Protein AF-A0A3D1R544-F1 (afdb_monomer_lite)

Structure (mmCIF, N/CA/C/O backbone):
data_AF-A0A3D1R544-F1
#
_entry.id   AF-A0A3D1R54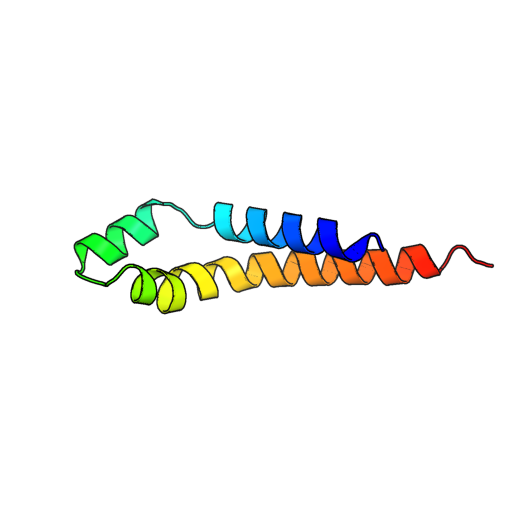4-F1
#
loop_
_atom_site.group_PDB
_atom_site.id
_atom_site.type_symbol
_atom_site.label_atom_id
_atom_site.label_alt_id
_atom_site.label_comp_id
_atom_site.label_asym_id
_atom_site.label_entity_id
_atom_site.label_seq_id
_atom_site.pdbx_PDB_ins_code
_atom_site.Cartn_x
_atom_site.Cartn_y
_atom_site.Cartn_z
_atom_site.occupancy
_atom_site.B_iso_or_equiv
_atom_site.auth_seq_id
_atom_site.auth_comp_id
_atom_site.auth_asym_id
_atom_site.auth_atom_id
_atom_site.pdbx_PDB_model_num
ATOM 1 N N . LEU A 1 1 ? 16.036 5.845 -18.969 1.00 58.53 1 LEU A N 1
ATOM 2 C CA . LEU A 1 1 ? 15.977 6.794 -17.825 1.00 58.53 1 LEU A CA 1
ATOM 3 C C . LEU A 1 1 ? 14.542 7.165 -17.391 1.00 58.53 1 LEU A C 1
ATOM 5 O O . LEU A 1 1 ? 14.391 7.819 -16.368 1.00 58.53 1 LEU A O 1
ATOM 9 N N . LEU A 1 2 ? 13.490 6.738 -18.110 1.00 72.25 2 LEU A N 1
ATOM 10 C CA . LEU A 1 2 ? 12.089 7.126 -17.844 1.00 72.25 2 LEU A CA 1
ATOM 11 C C . LEU A 1 2 ? 11.354 6.248 -16.805 1.00 72.25 2 LEU A C 1
ATOM 13 O O . LEU A 1 2 ? 10.276 6.603 -16.340 1.00 72.25 2 LEU A O 1
ATOM 17 N N . LEU A 1 3 ? 11.961 5.138 -16.378 1.00 77.06 3 LEU A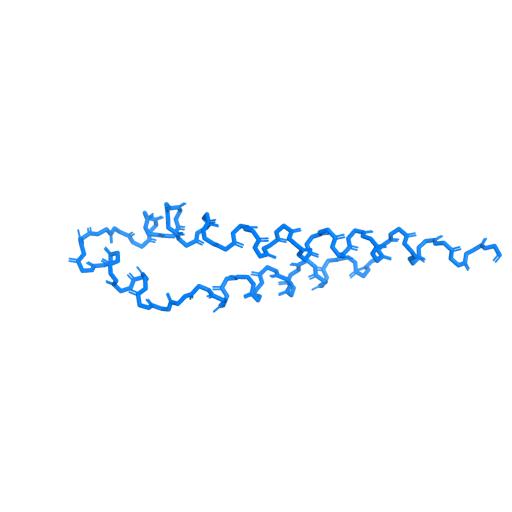 N 1
ATOM 18 C CA . LEU A 1 3 ? 11.414 4.222 -15.365 1.00 77.06 3 LEU A CA 1
ATOM 19 C C . LEU A 1 3 ? 11.239 4.867 -13.982 1.00 77.06 3 LEU A C 1
ATOM 21 O O . LEU A 1 3 ? 10.222 4.670 -13.322 1.00 77.06 3 LEU A O 1
ATOM 25 N N . LEU A 1 4 ? 12.230 5.649 -13.546 1.00 84.25 4 LEU A N 1
ATOM 26 C CA . LEU A 1 4 ? 12.287 6.253 -12.211 1.00 84.25 4 LEU A CA 1
ATOM 27 C C . LEU A 1 4 ? 11.073 7.154 -11.901 1.00 84.25 4 LEU A C 1
ATOM 29 O O . LEU A 1 4 ? 10.408 6.913 -10.891 1.00 84.25 4 LEU A O 1
ATOM 33 N N . PRO A 1 5 ? 10.711 8.144 -12.746 1.00 87.50 5 PRO A N 1
ATOM 34 C CA . PRO A 1 5 ? 9.539 8.980 -12.487 1.00 87.50 5 PRO A CA 1
ATOM 35 C C . PRO A 1 5 ? 8.219 8.196 -12.521 1.00 87.50 5 PRO A C 1
ATOM 37 O O . PRO A 1 5 ? 7.320 8.509 -11.740 1.00 87.50 5 PRO A O 1
ATOM 40 N N . MET A 1 6 ? 8.107 7.156 -13.357 1.00 85.25 6 MET A N 1
ATOM 41 C CA . MET A 1 6 ? 6.904 6.320 -13.444 1.00 85.25 6 MET A CA 1
ATOM 42 C C . MET A 1 6 ? 6.682 5.518 -12.155 1.00 85.25 6 MET A C 1
ATOM 44 O O . MET A 1 6 ? 5.584 5.517 -11.596 1.00 85.25 6 MET A O 1
ATOM 48 N N . VAL A 1 7 ? 7.746 4.895 -11.638 1.00 86.75 7 VAL A N 1
ATOM 49 C CA . VAL A 1 7 ? 7.713 4.144 -10.374 1.00 86.75 7 VAL A CA 1
ATOM 50 C C . VAL A 1 7 ? 7.380 5.068 -9.201 1.00 86.75 7 VAL A C 1
ATOM 52 O O . VAL A 1 7 ? 6.551 4.718 -8.361 1.00 86.75 7 VAL A O 1
ATOM 55 N N . ILE A 1 8 ? 7.960 6.273 -9.154 1.00 90.00 8 ILE A N 1
ATOM 56 C CA . ILE A 1 8 ? 7.649 7.264 -8.112 1.00 90.00 8 ILE A CA 1
ATOM 57 C C . ILE A 1 8 ? 6.179 7.701 -8.185 1.00 90.00 8 ILE A C 1
ATOM 59 O O . ILE A 1 8 ? 5.523 7.825 -7.148 1.00 90.00 8 ILE A O 1
ATOM 63 N N . LEU A 1 9 ? 5.652 7.959 -9.387 1.00 90.19 9 LEU A N 1
ATOM 64 C CA . LEU A 1 9 ? 4.261 8.375 -9.563 1.00 90.19 9 LEU A CA 1
ATOM 65 C C . LEU A 1 9 ? 3.297 7.267 -9.134 1.00 90.19 9 LEU A C 1
ATOM 67 O O . LEU A 1 9 ? 2.427 7.516 -8.305 1.00 90.19 9 LEU A O 1
ATOM 71 N N . SER A 1 10 ? 3.516 6.040 -9.610 1.00 89.00 10 SER A N 1
ATOM 72 C CA . SER A 1 10 ? 2.742 4.870 -9.188 1.00 89.00 10 SER A CA 1
ATOM 73 C C . SER A 1 10 ? 2.784 4.672 -7.674 1.00 89.00 10 SER A C 1
ATOM 75 O O . SER A 1 10 ? 1.746 4.425 -7.063 1.00 89.00 10 SER A O 1
ATOM 77 N N . SER A 1 11 ? 3.958 4.826 -7.058 1.00 90.06 11 SER A N 1
ATOM 78 C CA . SER A 1 11 ? 4.107 4.659 -5.612 1.00 90.06 11 SER A CA 1
ATOM 79 C C . SER A 1 11 ? 3.320 5.710 -4.830 1.00 90.06 11 SER A C 1
ATOM 81 O O . SER A 1 11 ? 2.668 5.390 -3.838 1.00 90.06 11 SER A O 1
ATOM 83 N N . ARG A 1 12 ? 3.325 6.969 -5.291 1.00 91.75 12 ARG A N 1
ATOM 84 C CA . ARG A 1 12 ? 2.522 8.041 -4.682 1.00 91.75 12 ARG A CA 1
ATOM 85 C C . ARG A 1 12 ? 1.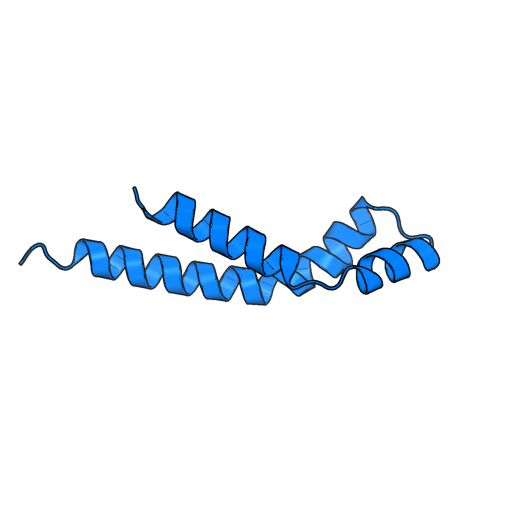028 7.817 -4.833 1.00 91.75 12 ARG A C 1
ATOM 87 O O . ARG A 1 12 ? 0.308 8.009 -3.859 1.00 91.75 12 ARG A O 1
ATOM 94 N N . GLU A 1 13 ? 0.573 7.430 -6.018 1.00 90.56 13 GLU A N 1
ATOM 95 C CA . GLU A 1 13 ? -0.847 7.175 -6.272 1.00 90.56 13 GLU A CA 1
ATOM 96 C C . GLU A 1 13 ? -1.349 5.985 -5.451 1.00 90.56 13 GLU A C 1
ATOM 98 O O . GLU A 1 13 ? -2.392 6.071 -4.811 1.00 90.56 13 GLU A O 1
ATOM 103 N N . ALA A 1 14 ? -0.554 4.919 -5.348 1.00 90.81 14 ALA A N 1
ATOM 104 C CA . ALA A 1 14 ? -0.877 3.772 -4.510 1.00 90.81 14 ALA A CA 1
ATOM 105 C C . ALA A 1 14 ? -0.974 4.129 -3.016 1.00 90.81 14 ALA A C 1
ATOM 107 O O . ALA A 1 14 ? -1.870 3.653 -2.324 1.00 90.81 14 ALA A O 1
ATOM 108 N N . LEU A 1 15 ? -0.085 4.992 -2.513 1.00 90.25 15 LEU A N 1
ATOM 109 C CA . LEU A 1 15 ? -0.158 5.488 -1.135 1.00 90.25 15 LEU A CA 1
ATOM 110 C C . LEU A 1 15 ? -1.336 6.449 -0.920 1.00 90.25 15 LEU A C 1
ATOM 112 O O . LEU A 1 15 ? -1.952 6.420 0.142 1.00 90.25 15 LEU A O 1
ATOM 116 N N . ARG A 1 16 ? -1.665 7.288 -1.910 1.00 90.25 16 ARG A N 1
ATOM 117 C CA . ARG A 1 16 ? -2.824 8.197 -1.872 1.00 90.25 16 ARG A CA 1
ATOM 118 C C . ARG A 1 16 ? -4.161 7.472 -1.943 1.00 90.25 16 ARG A C 1
ATOM 120 O O . ARG A 1 16 ? -5.134 7.974 -1.393 1.00 90.25 16 ARG A O 1
ATOM 127 N N . ALA A 1 17 ? -4.205 6.313 -2.594 1.00 89.38 17 ALA A N 1
ATOM 128 C CA . ALA A 1 17 ? -5.398 5.481 -2.662 1.00 89.38 17 ALA A CA 1
ATOM 129 C C . ALA A 1 17 ? -5.802 4.914 -1.290 1.00 89.38 17 ALA A C 1
ATOM 131 O O . ALA A 1 17 ? -6.956 4.529 -1.112 1.00 89.38 17 ALA A O 1
ATOM 132 N N . VAL A 1 18 ? -4.884 4.872 -0.312 1.00 90.00 18 VAL A N 1
ATOM 133 C CA . VAL A 1 18 ? -5.200 4.436 1.053 1.00 90.00 18 VAL A CA 1
ATOM 134 C C . VAL A 1 18 ? -5.990 5.537 1.779 1.00 90.00 18 VAL A C 1
ATOM 136 O O . VAL A 1 18 ? -5.453 6.628 1.993 1.00 90.00 18 VAL A O 1
ATOM 139 N N . PRO A 1 19 ? -7.237 5.272 2.217 1.00 90.56 19 PRO A N 1
ATOM 140 C CA . PRO A 1 19 ? -8.057 6.261 2.910 1.00 90.56 19 PRO A CA 1
ATOM 141 C C . PRO A 1 19 ? -7.418 6.737 4.218 1.00 90.56 19 PRO A C 1
ATOM 143 O O . PRO A 1 19 ? -6.921 5.933 5.014 1.00 90.56 19 PRO A O 1
ATOM 146 N N . LEU A 1 20 ? -7.504 8.043 4.494 1.00 89.00 20 LEU A N 1
ATOM 147 C CA . LEU A 1 20 ? -6.999 8.628 5.742 1.00 89.00 20 LEU A CA 1
ATOM 148 C C . LEU A 1 20 ? -7.671 8.016 6.982 1.00 89.00 20 LEU A C 1
ATOM 150 O O . LEU A 1 20 ? -7.002 7.799 7.991 1.00 89.00 20 LEU A O 1
ATOM 154 N N . SER A 1 21 ? -8.945 7.634 6.864 1.00 91.25 21 SER A N 1
ATOM 155 C CA . SER A 1 21 ? -9.756 7.017 7.920 1.00 91.25 21 SER A CA 1
ATOM 156 C C . SER A 1 21 ? -9.113 5.763 8.520 1.00 91.25 21 SER A C 1
ATOM 158 O O . SER A 1 21 ? -9.280 5.473 9.698 1.00 91.25 21 SER A O 1
ATOM 160 N N . ILE A 1 22 ? -8.327 5.023 7.733 1.00 88.81 22 ILE A N 1
ATOM 161 C CA . ILE A 1 22 ? -7.635 3.815 8.200 1.00 88.81 22 ILE A CA 1
ATOM 162 C C . ILE A 1 22 ? -6.441 4.175 9.089 1.00 88.81 22 ILE A C 1
ATOM 164 O O . ILE A 1 22 ? -6.151 3.482 10.065 1.00 88.81 22 ILE A O 1
ATOM 168 N N . ARG A 1 23 ? -5.761 5.288 8.791 1.00 87.38 23 ARG A N 1
ATOM 169 C CA . ARG A 1 23 ? -4.692 5.816 9.648 1.00 87.38 23 ARG A CA 1
ATOM 170 C C . ARG A 1 23 ? -5.277 6.349 10.951 1.00 87.38 23 ARG A C 1
ATOM 172 O O . ARG A 1 23 ? -4.724 6.074 12.007 1.00 87.38 23 ARG A O 1
ATOM 179 N N . GLU A 1 24 ? -6.408 7.044 10.881 1.00 89.88 24 GLU A N 1
ATOM 180 C CA . GLU A 1 24 ? -7.141 7.523 12.059 1.00 89.88 24 GLU A CA 1
ATOM 181 C C . GLU A 1 24 ? -7.624 6.363 12.937 1.00 89.88 24 GLU A C 1
ATOM 183 O O . GLU A 1 24 ? -7.430 6.405 14.149 1.00 89.88 24 GLU A O 1
ATOM 188 N N . ALA A 1 25 ? -8.136 5.283 12.338 1.00 90.38 25 ALA A N 1
ATOM 189 C CA . ALA A 1 25 ? -8.495 4.064 13.059 1.00 90.38 25 ALA A CA 1
ATOM 190 C C . ALA A 1 25 ? -7.283 3.422 13.758 1.00 90.38 25 ALA A C 1
ATOM 192 O O . ALA A 1 25 ? -7.387 3.028 14.917 1.00 90.38 25 ALA A O 1
ATOM 193 N N . CYS A 1 26 ? -6.112 3.369 13.105 1.00 88.94 26 CYS A N 1
ATOM 194 C CA . CYS A 1 26 ? -4.875 2.904 13.748 1.00 88.94 26 CYS A CA 1
ATOM 195 C C . CYS A 1 26 ? -4.538 3.734 14.998 1.00 88.94 26 CYS A C 1
ATOM 197 O O . CYS A 1 26 ? -4.206 3.166 16.036 1.00 88.94 26 CYS A O 1
ATOM 199 N N . PHE A 1 27 ? -4.651 5.063 14.914 1.00 90.75 27 PHE A N 1
ATOM 200 C CA . PHE A 1 27 ? -4.383 5.944 16.053 1.00 90.75 27 PHE A CA 1
ATOM 201 C C . PHE A 1 27 ? -5.432 5.818 17.159 1.00 90.75 27 PHE A C 1
ATOM 203 O O . PHE A 1 27 ? -5.066 5.809 18.331 1.00 90.75 27 PHE A O 1
ATOM 210 N N . ALA A 1 28 ? -6.710 5.660 16.808 1.00 91.25 28 ALA A N 1
ATOM 211 C CA . ALA A 1 28 ? -7.795 5.451 17.769 1.00 91.25 28 ALA A CA 1
ATOM 212 C C . ALA A 1 28 ? -7.639 4.137 18.554 1.00 91.25 28 ALA A C 1
ATOM 214 O O . ALA A 1 28 ? -8.015 4.060 19.719 1.00 91.25 28 ALA A O 1
ATOM 215 N N . LEU A 1 29 ? -7.032 3.121 17.935 1.00 90.19 29 LEU A N 1
ATOM 216 C CA . LEU A 1 29 ? -6.685 1.847 18.571 1.00 90.19 29 LEU A CA 1
ATOM 217 C C . LEU A 1 29 ? -5.377 1.909 19.387 1.00 90.19 29 LEU A C 1
ATOM 219 O O . LEU A 1 29 ? -4.955 0.895 19.938 1.00 90.19 29 LEU A O 1
ATOM 223 N N . GLY A 1 30 ? -4.719 3.072 19.461 1.00 89.81 30 GLY A N 1
ATOM 224 C CA . GLY A 1 30 ? -3.469 3.265 20.201 1.00 89.81 30 GLY A CA 1
ATOM 225 C C . GLY A 1 30 ? -2.208 2.782 19.475 1.00 89.81 30 GLY A C 1
ATOM 226 O O . GLY A 1 30 ? -1.161 2.651 20.107 1.00 89.81 30 GLY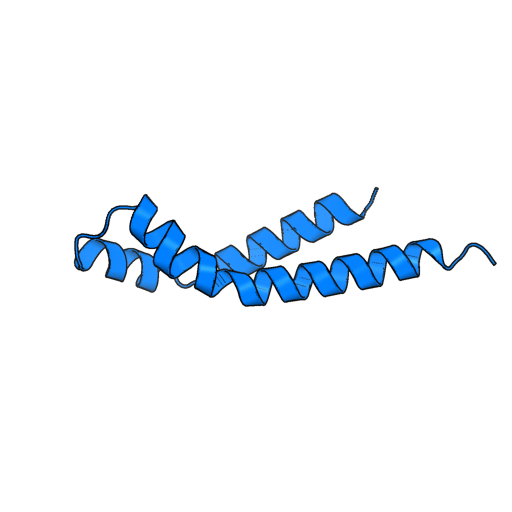 A O 1
ATOM 227 N N . ALA A 1 31 ? -2.271 2.506 18.167 1.00 90.56 31 ALA A N 1
ATOM 228 C CA . ALA A 1 31 ? -1.095 2.112 17.396 1.00 90.56 31 ALA A CA 1
ATOM 229 C C . ALA A 1 31 ? -0.183 3.314 17.104 1.00 90.56 31 ALA A C 1
ATOM 231 O O . ALA A 1 31 ? -0.643 4.407 16.762 1.00 90.56 31 ALA A O 1
ATOM 232 N N . ASP A 1 32 ? 1.131 3.093 17.166 1.00 92.00 32 ASP A N 1
ATOM 233 C CA . ASP A 1 32 ? 2.106 4.110 16.772 1.00 92.00 32 ASP A CA 1
ATOM 234 C C . ASP A 1 32 ? 2.084 4.355 15.248 1.00 92.00 32 ASP A C 1
ATOM 236 O O . ASP A 1 32 ? 1.743 3.472 14.452 1.00 92.00 32 ASP A O 1
ATOM 240 N N . ARG A 1 33 ? 2.513 5.550 14.815 1.00 87.38 33 ARG A N 1
ATOM 241 C CA . ARG A 1 33 ? 2.574 5.935 13.390 1.00 87.38 33 ARG A CA 1
ATOM 242 C C . ARG A 1 33 ? 3.348 4.917 12.560 1.00 87.38 33 ARG A C 1
ATOM 244 O O . ARG A 1 33 ? 2.943 4.608 11.440 1.00 87.38 33 ARG A O 1
ATOM 251 N N . TRP A 1 34 ? 4.448 4.391 13.096 1.00 90.12 34 TRP A N 1
ATOM 252 C CA . TRP A 1 34 ? 5.272 3.407 12.406 1.00 90.12 34 TRP A CA 1
ATOM 253 C C . TRP A 1 34 ? 4.583 2.045 12.297 1.00 90.12 34 TRP A C 1
ATOM 255 O O . TRP A 1 34 ? 4.682 1.379 11.263 1.00 90.12 34 TRP A O 1
ATOM 265 N N . GLN A 1 35 ? 3.842 1.647 13.334 1.00 90.56 35 GLN A N 1
ATOM 266 C CA . GLN A 1 35 ? 3.067 0.408 13.336 1.00 90.56 35 GLN A CA 1
ATOM 267 C C . GLN A 1 35 ? 1.932 0.473 12.311 1.00 90.56 35 GLN A C 1
ATOM 269 O O . GLN A 1 35 ? 1.817 -0.437 11.491 1.00 90.56 35 GLN A O 1
ATOM 274 N N . GLY A 1 36 ? 1.158 1.564 12.300 1.00 92.19 36 GLY A N 1
ATOM 275 C CA . GLY A 1 36 ? 0.094 1.784 11.316 1.00 92.19 36 GLY A CA 1
ATOM 276 C C . GLY A 1 36 ? 0.633 1.852 9.885 1.00 92.19 36 GLY A C 1
ATOM 277 O O . GLY A 1 36 ? 0.081 1.225 8.981 1.00 92.19 36 GLY A O 1
ATOM 278 N N . LEU A 1 37 ? 1.768 2.531 9.674 1.00 90.50 37 LEU A N 1
ATOM 279 C CA . LEU A 1 37 ? 2.412 2.583 8.363 1.00 90.50 37 LEU A CA 1
ATOM 280 C C . LEU A 1 37 ? 2.809 1.185 7.880 1.00 90.50 37 LEU A C 1
ATOM 282 O O . LEU A 1 37 ? 2.399 0.785 6.799 1.00 90.50 37 LEU A O 1
ATOM 286 N N . ARG A 1 38 ? 3.585 0.434 8.669 1.00 91.81 38 ARG A N 1
ATOM 287 C CA . ARG A 1 38 ? 4.124 -0.868 8.246 1.00 91.81 38 ARG A CA 1
ATOM 288 C C . ARG A 1 38 ? 3.081 -1.973 8.151 1.00 91.81 38 ARG A C 1
ATOM 290 O O . ARG A 1 38 ? 3.187 -2.806 7.260 1.00 91.81 38 ARG A O 1
ATOM 297 N N . ARG A 1 39 ? 2.137 -2.032 9.092 1.00 89.88 39 ARG A N 1
ATOM 298 C CA . ARG A 1 39 ? 1.194 -3.158 9.210 1.00 89.88 39 ARG A CA 1
ATOM 299 C C . ARG A 1 39 ? -0.112 -2.937 8.465 1.00 89.88 39 ARG A C 1
ATOM 301 O O . ARG A 1 39 ? -0.796 -3.915 8.195 1.00 89.88 39 ARG A O 1
ATOM 308 N N . VAL A 1 40 ? -0.457 -1.690 8.147 1.00 91.50 40 VAL A N 1
ATOM 309 C CA . VAL A 1 40 ? -1.748 -1.365 7.532 1.00 91.50 40 VAL A CA 1
ATOM 310 C C . VAL A 1 40 ? -1.557 -0.626 6.214 1.00 91.50 40 VAL A C 1
ATOM 312 O O . VAL A 1 40 ? -1.925 -1.146 5.167 1.00 91.50 40 VAL A O 1
ATOM 315 N N . VAL A 1 41 ? -0.913 0.542 6.224 1.00 90.38 41 VAL A N 1
ATOM 316 C CA . VAL A 1 41 ? -0.805 1.385 5.017 1.00 90.38 41 VAL A CA 1
ATOM 317 C C . VAL A 1 41 ? 0.069 0.740 3.936 1.00 90.38 41 VAL A C 1
ATOM 319 O O . VAL A 1 41 ? -0.338 0.691 2.779 1.00 90.38 41 VAL A O 1
ATOM 322 N N . LEU A 1 42 ? 1.252 0.223 4.290 1.00 90.50 42 LEU A N 1
ATOM 323 C CA . LEU A 1 42 ? 2.175 -0.416 3.345 1.00 90.50 42 LEU A CA 1
ATOM 324 C C . LEU A 1 42 ? 1.550 -1.626 2.629 1.00 90.50 42 LEU A C 1
ATOM 326 O O . LEU A 1 42 ? 1.575 -1.640 1.399 1.00 90.50 42 LEU A O 1
ATOM 330 N N . PRO A 1 43 ? 0.984 -2.627 3.339 1.00 90.62 43 PRO A N 1
ATOM 331 C CA . PRO A 1 43 ? 0.376 -3.781 2.681 1.00 90.62 43 PRO A CA 1
ATOM 332 C C . PRO A 1 43 ? -0.882 -3.409 1.893 1.00 90.62 43 PRO A C 1
ATOM 334 O O . PRO A 1 43 ? -1.149 -4.022 0.865 1.00 90.62 43 PRO A O 1
ATOM 337 N N . MET A 1 44 ? -1.622 -2.380 2.313 1.00 91.25 44 MET A N 1
ATOM 338 C CA . MET A 1 44 ? -2.805 -1.919 1.587 1.00 91.25 44 MET A CA 1
ATOM 339 C C . MET A 1 44 ? -2.457 -1.163 0.296 1.00 91.25 44 MET A C 1
ATOM 341 O O . MET A 1 44 ? -3.151 -1.310 -0.706 1.00 91.25 44 MET A O 1
ATOM 345 N N . ALA A 1 45 ? -1.358 -0.405 0.287 1.00 92.06 45 ALA A N 1
ATOM 346 C CA . ALA A 1 45 ? -0.843 0.264 -0.909 1.00 92.06 45 ALA A CA 1
ATOM 347 C C . ALA A 1 45 ? -0.054 -0.682 -1.840 1.00 92.06 45 ALA A C 1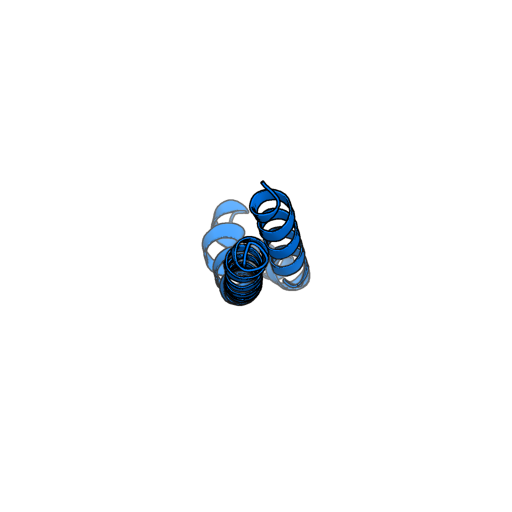
ATOM 349 O O . ALA A 1 45 ? 0.074 -0.408 -3.033 1.00 92.06 45 ALA A O 1
ATOM 350 N N . ALA A 1 46 ? 0.478 -1.798 -1.326 1.00 92.31 46 ALA A N 1
ATOM 351 C CA . ALA A 1 46 ? 1.290 -2.760 -2.077 1.00 92.31 46 ALA A CA 1
ATOM 352 C C . ALA A 1 46 ? 0.675 -3.241 -3.408 1.00 92.31 46 ALA A C 1
ATOM 354 O O . ALA A 1 46 ? 1.382 -3.174 -4.415 1.00 92.31 46 ALA A O 1
ATOM 355 N N . PRO A 1 47 ? -0.601 -3.673 -3.487 1.00 89.12 47 PRO A N 1
ATOM 356 C CA . PRO A 1 47 ? -1.191 -4.089 -4.763 1.00 89.12 47 PRO A CA 1
ATOM 357 C C . PRO A 1 47 ? -1.229 -2.955 -5.804 1.00 89.12 47 PRO A C 1
ATOM 359 O O . PRO A 1 47 ? -0.951 -3.185 -6.984 1.00 89.12 47 PRO A O 1
ATOM 362 N N . GLY A 1 48 ? -1.490 -1.714 -5.375 1.00 88.25 48 GLY A N 1
ATOM 363 C CA . GLY A 1 48 ? -1.454 -0.539 -6.253 1.00 88.25 48 GLY A CA 1
ATOM 364 C C . GLY A 1 48 ? -0.042 -0.217 -6.755 1.00 88.25 48 GLY A C 1
ATOM 365 O O . GLY A 1 48 ? 0.149 0.067 -7.938 1.00 88.25 48 GLY A O 1
ATOM 366 N N . MET A 1 49 ? 0.962 -0.330 -5.878 1.00 92.50 49 MET A N 1
ATOM 367 C CA . MET A 1 49 ? 2.372 -0.147 -6.245 1.00 92.50 49 MET A CA 1
ATOM 368 C C . MET A 1 49 ? 2.833 -1.216 -7.237 1.00 92.50 49 MET A C 1
ATOM 370 O O . MET A 1 49 ? 3.434 -0.888 -8.255 1.00 92.50 49 MET A O 1
ATOM 374 N N . LEU A 1 50 ? 2.512 -2.488 -6.978 1.00 91.38 50 LEU A N 1
ATOM 375 C CA . LEU A 1 50 ? 2.857 -3.603 -7.863 1.00 91.38 50 LEU A CA 1
ATOM 376 C C . LEU A 1 50 ? 2.279 -3.406 -9.263 1.00 91.38 50 LEU A C 1
ATOM 378 O O . LEU A 1 50 ? 2.988 -3.595 -10.246 1.00 91.38 50 LEU A O 1
ATOM 382 N N . THR A 1 51 ? 1.028 -2.957 -9.356 1.00 90.12 51 THR A N 1
ATOM 383 C CA . THR A 1 51 ? 0.377 -2.699 -10.646 1.00 90.12 51 THR A CA 1
ATOM 384 C C . THR A 1 51 ? 1.136 -1.652 -11.457 1.00 90.12 51 THR A C 1
ATOM 386 O O . THR A 1 51 ? 1.453 -1.881 -12.623 1.00 90.12 51 THR A O 1
ATOM 389 N N . GLY A 1 52 ? 1.489 -0.511 -10.860 1.00 88.00 52 GLY A N 1
ATOM 390 C CA . GLY A 1 52 ? 2.216 0.508 -11.613 1.00 88.00 52 GLY A CA 1
ATOM 391 C C . GLY A 1 52 ? 3.696 0.184 -11.834 1.00 88.00 52 GLY A C 1
ATOM 392 O O . GLY A 1 52 ? 4.248 0.634 -12.834 1.00 88.00 52 GLY A O 1
ATOM 393 N N . ILE A 1 53 ? 4.319 -0.666 -11.007 1.00 89.75 53 ILE A N 1
ATOM 394 C CA . ILE A 1 53 ? 5.634 -1.258 -11.311 1.00 89.75 53 ILE A CA 1
ATOM 395 C C . ILE A 1 53 ? 5.540 -2.148 -12.555 1.00 89.75 53 ILE A C 1
ATOM 397 O O . ILE A 1 53 ? 6.362 -2.008 -13.457 1.00 89.75 53 ILE A O 1
ATOM 401 N N . ILE A 1 54 ? 4.527 -3.017 -12.648 1.00 90.06 54 ILE A N 1
ATOM 402 C CA . ILE A 1 54 ? 4.309 -3.880 -13.819 1.00 90.06 54 ILE A CA 1
ATOM 403 C C . ILE A 1 54 ? 4.117 -3.031 -15.080 1.00 90.06 54 ILE A C 1
ATOM 405 O O . ILE A 1 54 ? 4.771 -3.280 -16.091 1.00 90.06 54 ILE A O 1
ATOM 409 N N . LEU A 1 55 ? 3.282 -1.989 -15.018 1.00 88.81 55 LEU A N 1
ATOM 410 C CA . LEU A 1 55 ? 3.071 -1.074 -16.145 1.00 88.81 55 LEU A CA 1
ATOM 411 C C . LEU A 1 55 ? 4.347 -0.312 -16.529 1.00 88.81 55 LEU A C 1
ATOM 413 O O . LEU A 1 55 ? 4.628 -0.151 -17.716 1.00 88.81 55 LEU A O 1
ATOM 417 N N . ALA A 1 56 ? 5.133 0.140 -15.548 1.00 86.69 56 ALA A N 1
ATOM 418 C CA . ALA A 1 56 ? 6.401 0.824 -15.788 1.00 86.69 56 ALA A CA 1
ATOM 419 C C . ALA A 1 56 ? 7.432 -0.099 -16.455 1.00 86.69 56 ALA A C 1
ATOM 421 O O . ALA A 1 56 ? 8.132 0.329 -17.371 1.00 86.69 56 ALA A O 1
ATOM 422 N N . LEU A 1 57 ? 7.497 -1.367 -16.038 1.00 86.56 57 LEU A N 1
ATOM 423 C CA . LEU A 1 57 ? 8.352 -2.379 -16.657 1.00 86.56 57 LEU A CA 1
ATOM 424 C C . LEU A 1 57 ? 7.893 -2.707 -18.080 1.00 86.56 57 LEU A C 1
ATOM 426 O O . LEU A 1 57 ? 8.716 -2.707 -18.991 1.00 86.56 57 LEU A O 1
ATOM 430 N N . ALA A 1 58 ? 6.590 -2.907 -18.296 1.00 86.94 58 ALA A N 1
ATOM 431 C CA . ALA A 1 58 ? 6.025 -3.133 -19.626 1.00 86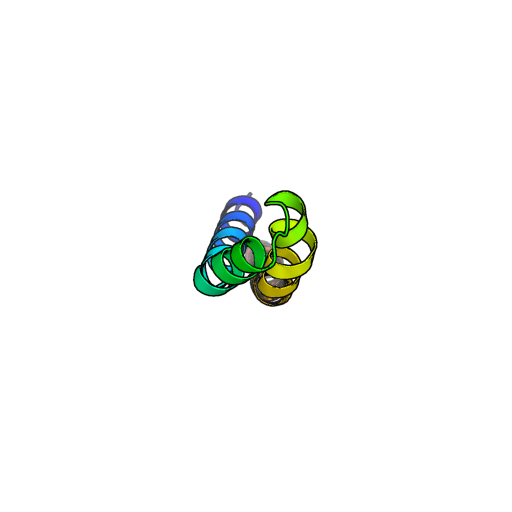.94 58 ALA A CA 1
ATOM 432 C C . ALA A 1 58 ? 6.347 -1.970 -20.582 1.00 86.94 58 ALA A C 1
ATOM 434 O O . ALA A 1 58 ? 6.764 -2.193 -21.718 1.00 86.94 58 ALA A O 1
ATOM 435 N N . ARG A 1 59 ? 6.234 -0.726 -20.095 1.00 82.50 59 ARG A N 1
ATOM 436 C CA . ARG A 1 59 ? 6.656 0.484 -20.816 1.00 82.50 59 ARG A CA 1
ATOM 437 C C . ARG A 1 59 ? 8.144 0.485 -21.115 1.00 82.50 59 ARG A C 1
ATOM 439 O O . ARG A 1 59 ? 8.507 0.755 -22.245 1.00 82.50 59 ARG A O 1
ATOM 446 N N . ALA A 1 60 ? 8.998 0.188 -20.143 1.00 83.56 60 ALA A N 1
ATOM 447 C CA . ALA A 1 60 ? 10.441 0.239 -20.344 1.00 83.56 60 ALA A CA 1
ATOM 448 C C . ALA A 1 60 ? 10.942 -0.786 -21.360 1.00 83.56 60 ALA A C 1
ATOM 450 O O . ALA A 1 60 ? 11.803 -0.461 -22.168 1.00 83.56 60 ALA A O 1
ATOM 451 N N . VAL A 1 61 ? 10.370 -1.992 -21.342 1.00 82.38 61 VAL A N 1
ATOM 452 C CA . VAL A 1 61 ? 10.647 -3.025 -22.347 1.00 82.38 61 VAL A CA 1
ATOM 453 C C . VAL A 1 61 ? 10.135 -2.582 -23.724 1.00 82.38 61 VAL A C 1
ATOM 455 O O . VAL A 1 61 ? 10.834 -2.736 -24.724 1.00 82.38 61 VAL A O 1
ATOM 458 N N . GLY A 1 62 ? 8.951 -1.966 -23.784 1.00 77.62 62 GLY A N 1
ATOM 459 C CA . GLY A 1 62 ? 8.390 -1.415 -25.020 1.00 77.62 62 GLY A CA 1
ATOM 460 C C . GLY A 1 62 ? 9.150 -0.202 -25.573 1.00 77.62 62 GLY A C 1
ATOM 461 O O . GLY A 1 62 ? 9.312 -0.092 -26.779 1.00 77.62 62 GLY A O 1
ATOM 462 N N . GLU A 1 63 ? 9.669 0.681 -24.718 1.00 69.56 63 GLU A N 1
ATOM 463 C CA . GLU A 1 63 ? 10.500 1.837 -25.091 1.00 69.56 63 GLU A CA 1
ATOM 464 C C . GLU A 1 63 ? 11.907 1.422 -25.550 1.00 69.56 63 GLU A C 1
ATOM 466 O O . GLU A 1 63 ? 12.558 2.184 -26.257 1.00 69.56 63 GLU A O 1
ATOM 471 N N . THR A 1 64 ? 12.373 0.216 -25.199 1.00 63.31 64 THR A N 1
ATOM 472 C CA . THR A 1 64 ? 13.583 -0.389 -25.785 1.00 63.31 64 THR A CA 1
ATOM 473 C C . THR A 1 64 ? 13.335 -1.101 -27.119 1.00 63.31 64 THR A C 1
ATOM 475 O O . THR A 1 64 ? 14.296 -1.429 -27.807 1.00 63.31 64 THR A O 1
ATOM 478 N N . ALA A 1 65 ? 12.074 -1.317 -27.513 1.00 57.38 65 ALA A N 1
ATOM 479 C CA . ALA A 1 65 ? 11.717 -1.998 -28.756 1.00 57.38 65 ALA A CA 1
ATOM 480 C C . ALA A 1 65 ? 11.728 -1.153 -30.058 1.00 57.38 65 ALA A C 1
ATOM 482 O O . ALA A 1 65 ? 11.810 -1.780 -31.111 1.00 57.38 65 ALA A O 1
ATOM 483 N N . PRO A 1 66 ? 11.697 0.201 -30.096 1.00 54.06 66 PRO A N 1
ATOM 484 C CA . PRO A 1 66 ? 11.662 0.943 -31.358 1.00 54.06 66 PRO A CA 1
ATOM 485 C C . PRO A 1 66 ? 13.068 1.165 -31.955 1.00 54.06 66 PRO A C 1
ATOM 487 O O . PRO A 1 66 ? 13.332 2.207 -32.546 1.00 54.06 66 PRO A O 1
ATOM 490 N N . LEU A 1 67 ? 13.988 0.208 -31.777 1.00 50.56 67 LEU A N 1
ATOM 491 C CA . LEU A 1 67 ? 15.315 0.192 -32.413 1.00 50.56 67 LEU A CA 1
ATOM 492 C C . LEU A 1 67 ? 15.442 -0.918 -33.479 1.00 50.56 67 LEU A C 1
ATOM 494 O O . LEU A 1 67 ? 16.527 -1.468 -33.667 1.00 50.56 67 LEU A O 1
ATOM 498 N N . VAL A 1 68 ? 14.350 -1.235 -34.180 1.00 47.19 68 VAL A N 1
ATOM 499 C CA . VAL A 1 68 ? 14.349 -1.982 -35.455 1.00 47.19 68 VAL A CA 1
ATOM 500 C C . VAL A 1 68 ? 13.513 -1.258 -36.492 1.00 47.19 68 VAL A C 1
ATOM 502 O O . VAL A 1 68 ? 12.423 -0.768 -36.121 1.00 47.19 68 VAL A O 1
#

Radius of gyration: 15.99 Å; chains: 1; bounding box: 26×13×56 Å

Secondary structure (DSSP, 8-state):
--HHHHHHHHHHHHHHTS-HHHHHHHHHTT--HHHHIIIIIHHHHHHHHHHHHHHHHHHHHHHTS---

Foldseek 3Di:
DPLVVQLVVQLVVLLVVDDVVQVVVCVVVVHDSVCSCPVPSCVSSVVSSVVSNVVSVVVVVVVVPPPD

pLDDT: mean 85.47, std 10.46, range [47.19, 92.5]

Sequence (68 aa):
LLLLPMVILSSREALRAVPLSIREACFALGADRWQGLRRVVLPMAAPGMLTGIILALARAVGETAPLV